Protein AF-A0A7S3HVY9-F1 (afdb_monomer_lite)

pLDDT: mean 89.36, std 12.21, range [40.44, 98.38]

Sequence (109 aa):
DTLQEDFDFSNLLWVFSGRRGIHAWVCDEDARAMNNDMRSAVVQYCNIGVGNENANRLVLDYPMHPRLRKCYEYLSVKFQEVIIRDHNLLSIETHREKMLNFFPRVQND

Radius of gyration: 18.08 Å; chains: 1; bounding box: 39×50×42 Å

InterPro domains:
  IPR002755 DNA primase, small subunit [PF01896] (3-103)

Foldseek 3Di:
DCCCPVVVQDDWDWDDPVPDDIDIDRDDPVVVVDDPVRVVVSVVVVDQQDDDPPGDQRDADPPGDPVVVVVCVVVVVVCCVVVCPVVVQVVDPVSVVVVVVNDDDPPDD

Secondary structure (DSSP, 8-state):
-HHHHTT----EEEEE-SSS-EEEEE--HHHHH--HHHHHHHHHHH--S--STTSPPPP--SSPPHHHHHHHHHHHHHIIIIIIIIS-GGGSHHHHHHHHTTSPP----

Structure (mmCIF, N/CA/C/O backbone):
data_AF-A0A7S3HVY9-F1
#
_entry.id   AF-A0A7S3HVY9-F1
#
loop_
_atom_site.group_PDB
_atom_site.id
_atom_site.type_symbol
_atom_site.label_atom_id
_atom_site.label_alt_id
_atom_site.label_comp_id
_atom_site.label_asym_id
_atom_site.label_entity_id
_atom_site.label_seq_id
_atom_site.pdbx_PDB_ins_code
_atom_site.Cartn_x
_atom_site.Cartn_y
_atom_site.Cartn_z
_atom_site.occupancy
_atom_site.B_iso_or_equiv
_atom_site.auth_seq_id
_atom_site.auth_comp_id
_atom_site.auth_asym_id
_atom_site.auth_atom_id
_atom_site.pdbx_PDB_model_num
ATOM 1 N N . ASP A 1 1 ? -3.390 -1.315 -8.691 1.00 78.44 1 ASP A N 1
ATOM 2 C CA . ASP A 1 1 ? -3.364 -0.065 -9.471 1.00 78.44 1 ASP A CA 1
ATOM 3 C C . ASP A 1 1 ? -1.957 0.500 -9.542 1.00 78.44 1 ASP A C 1
ATOM 5 O O . ASP A 1 1 ? -1.369 0.340 -10.591 1.00 78.44 1 ASP A O 1
ATOM 9 N N . THR A 1 2 ? -1.322 0.978 -8.463 1.00 92.75 2 THR A N 1
ATOM 10 C CA . THR A 1 2 ? 0.032 1.591 -8.540 1.00 92.75 2 THR A CA 1
ATOM 11 C C . THR A 1 2 ? 1.094 0.831 -9.347 1.00 92.75 2 THR A C 1
ATOM 13 O O . THR A 1 2 ? 1.743 1.437 -10.188 1.00 92.75 2 THR A O 1
ATOM 16 N N . LEU A 1 3 ? 1.280 -0.481 -9.150 1.00 94.88 3 LEU A N 1
ATOM 17 C CA . LEU A 1 3 ? 2.302 -1.219 -9.914 1.00 94.88 3 LEU A CA 1
ATOM 18 C C . LEU A 1 3 ? 2.019 -1.250 -11.427 1.00 94.88 3 LEU A C 1
ATOM 20 O O . LEU A 1 3 ? 2.960 -1.245 -12.206 1.00 94.88 3 LEU A O 1
ATOM 24 N N . GLN A 1 4 ? 0.747 -1.258 -11.828 1.00 93.94 4 GLN A N 1
ATOM 25 C CA . GLN A 1 4 ? 0.345 -1.274 -13.237 1.00 93.94 4 GLN A CA 1
ATOM 26 C C . GLN A 1 4 ? 0.231 0.147 -13.800 1.00 93.94 4 GLN A C 1
ATOM 28 O O . GLN A 1 4 ? 0.783 0.439 -14.843 1.00 93.94 4 GLN A O 1
ATOM 33 N N . GLU A 1 5 ? -0.462 1.053 -13.113 1.00 94.25 5 GLU A N 1
ATOM 34 C CA . GLU A 1 5 ? -0.764 2.391 -13.635 1.00 94.25 5 GLU A CA 1
ATOM 35 C C . GLU A 1 5 ? 0.400 3.375 -13.501 1.00 94.25 5 GLU A C 1
ATOM 37 O O . GLU A 1 5 ? 0.575 4.225 -14.370 1.00 94.25 5 GLU A O 1
ATOM 42 N N . ASP A 1 6 ? 1.173 3.289 -12.414 1.00 95.25 6 ASP A N 1
ATOM 43 C CA . ASP A 1 6 ? 2.240 4.256 -12.135 1.00 95.25 6 ASP A CA 1
ATOM 44 C C . ASP A 1 6 ? 3.612 3.750 -12.630 1.00 95.25 6 ASP A C 1
ATOM 46 O O . ASP A 1 6 ? 4.482 4.561 -12.945 1.00 95.25 6 ASP A O 1
ATOM 50 N N . PHE A 1 7 ? 3.811 2.426 -12.702 1.00 95.50 7 PHE A N 1
ATOM 51 C CA . PHE A 1 7 ? 5.084 1.795 -13.095 1.00 95.50 7 PHE A CA 1
ATOM 52 C C . PHE A 1 7 ? 5.009 0.908 -14.346 1.00 95.50 7 PHE A C 1
ATOM 54 O O . PHE A 1 7 ? 6.042 0.387 -14.757 1.00 95.50 7 PHE A O 1
ATOM 61 N N . ASP A 1 8 ? 3.824 0.729 -14.938 1.00 96.19 8 ASP A N 1
ATOM 62 C CA . ASP A 1 8 ? 3.605 -0.083 -16.148 1.00 96.19 8 ASP A CA 1
ATOM 63 C C . ASP A 1 8 ? 4.084 -1.544 -16.033 1.00 96.19 8 ASP A C 1
ATOM 65 O O . ASP A 1 8 ? 4.455 -2.194 -17.009 1.00 96.19 8 ASP A O 1
ATOM 69 N N . PHE A 1 9 ? 4.076 -2.100 -14.816 1.00 97.19 9 PHE A N 1
ATOM 70 C CA . PHE A 1 9 ? 4.393 -3.509 -14.613 1.00 97.19 9 PHE A CA 1
ATOM 71 C C . PHE A 1 9 ? 3.192 -4.387 -14.936 1.00 97.19 9 PHE A C 1
ATOM 73 O O . PHE A 1 9 ? 2.151 -4.314 -14.279 1.00 97.19 9 PHE A O 1
ATOM 80 N N . SER A 1 10 ? 3.360 -5.276 -15.908 1.00 96.75 10 SER A N 1
ATOM 81 C CA . SER A 1 10 ? 2.289 -6.122 -16.432 1.00 96.75 10 SER A CA 1
ATOM 82 C C . SER A 1 10 ? 2.315 -7.540 -15.854 1.00 96.75 10 SER A C 1
ATOM 84 O O . SER A 1 10 ? 1.266 -8.154 -15.643 1.00 96.75 10 SER A O 1
ATOM 86 N N . ASN A 1 11 ? 3.499 -8.061 -15.524 1.00 97.25 11 ASN A N 1
ATOM 87 C CA . ASN A 1 11 ? 3.691 -9.450 -15.121 1.00 97.25 11 ASN A CA 1
ATOM 88 C C . ASN A 1 11 ? 3.705 -9.582 -13.593 1.00 97.25 11 ASN A C 1
ATOM 90 O O . ASN A 1 11 ? 4.749 -9.798 -12.978 1.00 97.25 11 ASN A O 1
ATOM 94 N N . LEU A 1 12 ? 2.530 -9.459 -12.970 1.00 96.81 12 LEU A N 1
ATOM 95 C CA . LEU A 1 12 ? 2.369 -9.528 -11.514 1.00 96.81 12 LEU A CA 1
ATOM 96 C C . LEU A 1 12 ? 1.855 -10.898 -11.054 1.00 96.81 12 LEU A C 1
ATOM 98 O O . LEU A 1 12 ? 0.751 -11.307 -11.410 1.00 96.81 12 LEU A O 1
ATOM 102 N N . LEU A 1 13 ? 2.612 -11.572 -10.187 1.00 97.19 13 LEU A N 1
ATOM 103 C CA . LEU A 1 13 ? 2.187 -12.802 -9.515 1.00 97.19 13 LEU A CA 1
ATOM 104 C C . LEU A 1 13 ? 1.979 -12.550 -8.017 1.00 97.19 13 LEU A C 1
ATOM 106 O O . LEU A 1 13 ? 2.924 -12.261 -7.283 1.00 97.19 13 LEU A O 1
ATOM 110 N N . TRP A 1 14 ? 0.742 -12.719 -7.551 1.00 96.94 14 TRP A N 1
ATOM 111 C CA . TRP A 1 14 ? 0.395 -12.659 -6.132 1.00 96.94 14 TRP A CA 1
ATOM 112 C C . TRP A 1 14 ? 0.349 -14.064 -5.532 1.00 96.94 14 TRP A C 1
ATOM 114 O O . TRP A 1 14 ? -0.373 -14.930 -6.018 1.00 96.94 14 TRP A O 1
ATOM 124 N N . VAL A 1 15 ? 1.107 -14.289 -4.459 1.00 98.06 15 VAL A N 1
ATOM 125 C CA . VAL A 1 15 ? 1.231 -15.596 -3.799 1.00 98.06 15 VAL A CA 1
ATOM 126 C C . VAL A 1 15 ? 0.818 -15.474 -2.338 1.00 98.06 15 VAL A C 1
ATOM 128 O O . VAL A 1 15 ? 1.317 -14.611 -1.617 1.00 98.06 15 VAL A O 1
ATOM 131 N N . PHE A 1 16 ? -0.076 -16.348 -1.873 1.00 98.00 16 PHE A N 1
ATOM 132 C CA . PHE A 1 16 ? -0.395 -16.448 -0.449 1.00 98.00 16 PHE A CA 1
ATOM 133 C C . PHE A 1 16 ? 0.842 -16.892 0.341 1.00 98.00 16 PHE A C 1
ATOM 135 O O . PHE A 1 16 ? 1.482 -17.880 -0.009 1.00 98.00 16 PHE A O 1
ATOM 142 N N . SER A 1 17 ? 1.161 -16.204 1.439 1.00 97.31 17 SER A N 1
ATOM 143 C CA . SER A 1 17 ? 2.364 -16.495 2.234 1.00 97.31 17 SER A CA 1
ATOM 144 C C . SER A 1 17 ? 2.279 -17.784 3.062 1.00 97.31 17 SER A C 1
ATOM 146 O O . SER A 1 17 ? 3.221 -18.123 3.774 1.00 97.31 17 SER A O 1
ATOM 148 N N . GLY A 1 18 ? 1.143 -18.486 3.021 1.00 97.75 18 GLY A N 1
ATOM 149 C CA . GLY A 1 18 ? 0.884 -19.700 3.798 1.00 97.75 18 GLY A CA 1
ATOM 150 C C . GLY A 1 18 ? 0.214 -19.450 5.152 1.00 97.75 18 GLY A C 1
ATOM 151 O O . GLY A 1 18 ? -0.167 -20.409 5.820 1.00 97.75 18 GLY A O 1
ATOM 152 N N . ARG A 1 19 ? 0.035 -18.185 5.574 1.00 97.19 19 ARG A N 1
ATOM 153 C CA . ARG A 1 19 ? -0.672 -17.872 6.831 1.00 97.19 19 ARG A CA 1
ATOM 154 C C . ARG A 1 19 ? -1.430 -16.542 6.842 1.00 97.19 19 ARG A C 1
ATOM 156 O O . ARG A 1 19 ? -2.648 -16.541 6.956 1.00 97.19 19 ARG A O 1
ATOM 163 N N . ARG A 1 20 ? -0.722 -15.408 6.837 1.00 96.56 20 ARG A N 1
ATOM 164 C CA . ARG A 1 20 ? -1.275 -14.084 7.219 1.00 96.56 20 ARG A CA 1
ATOM 165 C C . ARG A 1 20 ? -0.904 -12.951 6.263 1.00 96.56 20 ARG A C 1
ATOM 167 O O . ARG A 1 20 ? -1.009 -11.787 6.625 1.00 96.56 20 ARG A O 1
ATOM 174 N N . GLY A 1 21 ? -0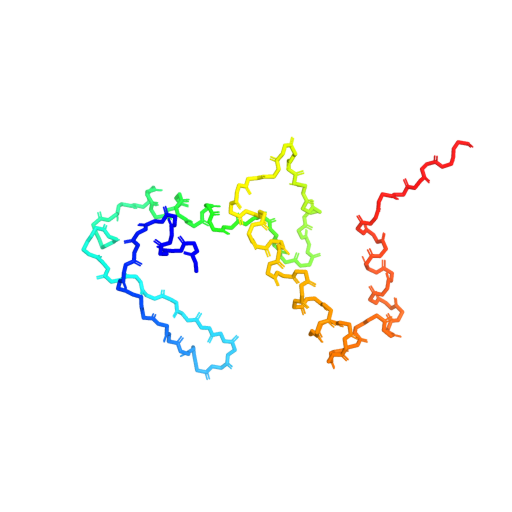.435 -13.275 5.066 1.00 95.50 21 GLY A N 1
ATOM 175 C CA . GLY A 1 21 ? -0.003 -12.260 4.120 1.00 95.50 21 GLY A CA 1
ATOM 176 C C . GLY A 1 21 ? -0.002 -12.749 2.686 1.00 95.50 21 GLY A C 1
ATOM 177 O O . GLY A 1 21 ? -0.306 -13.906 2.393 1.00 95.50 21 GLY A O 1
ATOM 178 N N . ILE A 1 22 ? 0.363 -11.829 1.809 1.00 97.50 22 ILE A N 1
ATOM 179 C CA . ILE A 1 22 ? 0.499 -12.033 0.374 1.00 97.50 22 ILE A CA 1
ATOM 180 C C . ILE A 1 22 ? 1.852 -11.472 -0.063 1.00 97.50 22 ILE A C 1
ATOM 182 O O . ILE A 1 22 ? 2.305 -10.458 0.468 1.00 97.50 22 ILE A O 1
ATOM 186 N N . HIS A 1 23 ? 2.502 -12.138 -1.009 1.00 96.75 23 HIS A N 1
ATOM 187 C CA . HIS A 1 23 ? 3.712 -11.661 -1.673 1.00 96.75 23 HIS A CA 1
ATOM 188 C C . HIS A 1 23 ? 3.360 -11.258 -3.101 1.00 96.75 23 HIS A C 1
ATOM 190 O O . HIS A 1 23 ? 2.666 -12.007 -3.786 1.00 96.75 23 HIS A O 1
ATOM 196 N N . ALA A 1 24 ? 3.859 -10.110 -3.547 1.00 96.00 24 ALA A N 1
ATOM 197 C CA . ALA A 1 24 ? 3.803 -9.701 -4.944 1.00 96.00 24 ALA A CA 1
ATOM 198 C C . ALA A 1 24 ? 5.163 -9.948 -5.598 1.00 96.00 24 ALA A C 1
ATOM 200 O O . ALA A 1 24 ? 6.181 -9.461 -5.106 1.00 96.00 24 ALA A O 1
ATOM 201 N N . TRP A 1 25 ? 5.171 -10.670 -6.713 1.00 9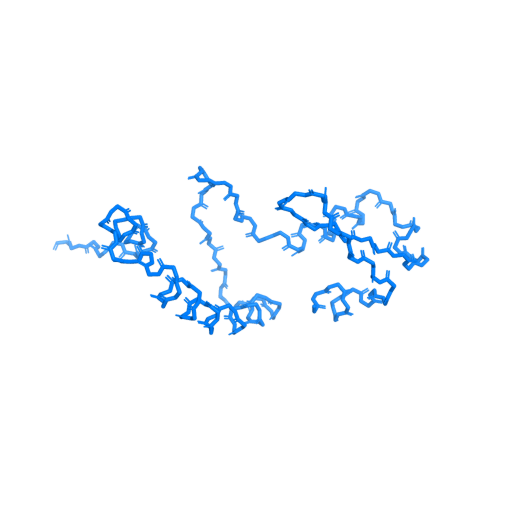7.19 25 TRP A N 1
ATOM 202 C CA . TRP A 1 25 ? 6.333 -10.848 -7.574 1.00 97.19 25 TRP A CA 1
ATOM 203 C C . TRP A 1 25 ? 6.106 -10.064 -8.861 1.00 97.19 25 TRP A C 1
ATOM 205 O O . TRP A 1 25 ? 5.119 -10.298 -9.556 1.00 97.19 25 TRP A O 1
ATOM 215 N N . VAL A 1 26 ? 7.013 -9.136 -9.158 1.00 97.69 26 VAL A N 1
ATOM 216 C CA . VAL A 1 26 ? 7.026 -8.386 -10.417 1.00 97.69 26 VAL A CA 1
ATOM 217 C C . VAL A 1 26 ? 8.015 -9.065 -11.358 1.00 97.69 26 VAL A C 1
ATOM 219 O O . VAL A 1 26 ? 9.211 -9.123 -11.068 1.00 97.69 26 VAL A O 1
ATOM 222 N N . CYS A 1 27 ? 7.506 -9.619 -12.453 1.00 97.50 27 CYS A N 1
ATOM 223 C CA . CYS A 1 27 ? 8.235 -10.498 -13.362 1.00 97.50 27 CYS A CA 1
ATOM 224 C C . CYS A 1 27 ? 8.502 -9.852 -14.729 1.00 97.50 27 CYS A C 1
ATOM 226 O O . CYS A 1 27 ? 8.872 -10.558 -15.663 1.00 97.50 27 CYS A O 1
ATOM 228 N N . ASP A 1 28 ? 8.324 -8.542 -14.873 1.00 98.25 28 ASP A N 1
ATOM 229 C CA . ASP A 1 28 ? 8.701 -7.804 -16.079 1.00 98.25 28 ASP A CA 1
ATOM 230 C C . ASP A 1 28 ? 10.233 -7.794 -16.247 1.00 98.25 28 ASP A C 1
ATOM 232 O O . ASP A 1 28 ? 10.982 -7.837 -15.267 1.00 98.25 28 ASP A O 1
ATOM 236 N N . GLU A 1 29 ? 10.723 -7.786 -17.490 1.00 98.00 29 GLU A N 1
ATOM 237 C CA . GLU A 1 29 ? 12.167 -7.815 -17.770 1.00 98.00 29 GLU A CA 1
ATOM 238 C C . GLU A 1 29 ? 12.886 -6.602 -17.177 1.00 98.00 29 GLU A C 1
ATOM 240 O O . GLU A 1 29 ? 13.874 -6.765 -16.455 1.00 98.00 29 GLU A O 1
ATOM 245 N N . ASP A 1 30 ? 12.312 -5.415 -17.360 1.00 96.69 30 ASP A N 1
ATOM 246 C CA . ASP A 1 30 ? 12.848 -4.170 -16.815 1.00 96.69 30 ASP A CA 1
ATOM 247 C C . ASP A 1 30 ? 12.863 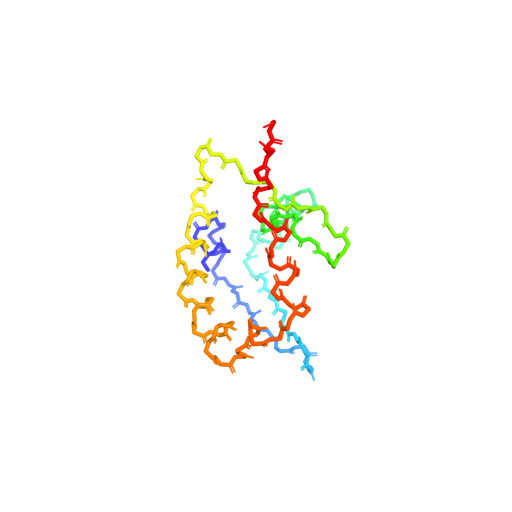-4.180 -15.282 1.00 96.69 30 ASP A C 1
ATOM 249 O O . ASP A 1 30 ? 13.853 -3.786 -14.663 1.00 96.69 30 ASP A O 1
ATOM 253 N N . ALA A 1 31 ? 11.824 -4.736 -14.647 1.00 96.94 31 ALA A N 1
ATOM 254 C CA . ALA A 1 31 ? 11.767 -4.894 -13.192 1.00 96.94 31 ALA A CA 1
ATOM 255 C C . ALA A 1 31 ? 12.874 -5.825 -12.660 1.00 96.94 31 ALA A C 1
ATOM 257 O O . ALA A 1 31 ? 13.419 -5.618 -11.566 1.00 96.94 31 ALA A O 1
ATOM 258 N N . ARG A 1 32 ? 13.253 -6.859 -13.425 1.00 97.00 32 ARG A N 1
ATOM 259 C CA . ARG A 1 32 ? 14.391 -7.729 -13.086 1.00 97.00 32 ARG A CA 1
ATOM 260 C C . ARG A 1 32 ? 15.734 -7.027 -13.289 1.00 97.00 32 ARG A C 1
ATOM 262 O O . ARG A 1 32 ? 16.643 -7.281 -12.504 1.00 97.00 32 ARG A O 1
ATOM 269 N N . ALA A 1 33 ? 15.840 -6.123 -14.261 1.00 97.94 33 ALA A N 1
ATOM 270 C CA . ALA A 1 33 ? 17.053 -5.354 -14.537 1.00 97.94 33 ALA A CA 1
ATOM 271 C C . ALA A 1 33 ? 17.300 -4.183 -13.560 1.00 97.94 33 ALA A C 1
ATOM 273 O O . ALA A 1 33 ? 18.412 -3.659 -13.508 1.00 97.94 33 ALA A O 1
ATOM 274 N N . MET A 1 34 ? 16.305 -3.783 -12.754 1.00 98.12 34 MET A N 1
ATOM 275 C CA . MET A 1 34 ? 16.451 -2.687 -11.784 1.00 98.12 34 MET A CA 1
ATOM 276 C C . MET A 1 34 ? 17.596 -2.919 -10.788 1.00 98.12 34 MET A C 1
ATOM 278 O O . MET A 1 34 ? 17.697 -3.978 -10.153 1.00 98.12 34 MET A O 1
ATOM 282 N N . ASN A 1 35 ? 18.393 -1.871 -10.574 1.00 98.38 35 ASN A N 1
ATOM 283 C CA . ASN A 1 35 ? 19.375 -1.810 -9.493 1.00 98.38 35 ASN A CA 1
ATOM 284 C C . ASN A 1 35 ? 18.703 -1.514 -8.132 1.00 98.38 35 ASN A C 1
ATOM 286 O O . ASN A 1 35 ? 17.491 -1.296 -8.042 1.00 98.38 35 ASN A O 1
ATOM 290 N N . ASN A 1 36 ? 19.487 -1.513 -7.053 1.00 97.94 36 ASN A N 1
ATOM 291 C CA . ASN A 1 36 ? 18.957 -1.326 -5.698 1.00 97.94 36 ASN A CA 1
ATOM 292 C C . ASN A 1 36 ? 18.332 0.055 -5.470 1.00 97.94 36 ASN A C 1
ATOM 294 O O . ASN A 1 36 ? 17.326 0.142 -4.765 1.00 97.94 36 ASN A O 1
ATOM 298 N N . ASP A 1 37 ? 18.877 1.111 -6.073 1.00 98.31 37 ASP A N 1
ATOM 299 C CA . ASP A 1 37 ? 18.357 2.473 -5.916 1.00 98.31 37 ASP A CA 1
ATOM 300 C C . ASP A 1 37 ? 16.988 2.607 -6.584 1.00 98.31 37 ASP A C 1
ATOM 302 O O . ASP A 1 37 ? 16.038 3.100 -5.979 1.00 98.31 37 ASP A O 1
ATOM 306 N N . MET A 1 38 ? 16.852 2.062 -7.795 1.00 97.88 38 MET A N 1
ATOM 307 C CA . MET A 1 38 ? 15.584 1.986 -8.516 1.00 97.88 38 MET A CA 1
ATOM 308 C C . MET A 1 38 ? 14.535 1.201 -7.719 1.00 97.88 38 MET A C 1
ATOM 310 O O . MET A 1 38 ? 13.417 1.676 -7.529 1.00 97.88 38 MET A O 1
ATOM 314 N N . ARG A 1 39 ? 14.894 0.022 -7.189 1.00 97.50 39 ARG A N 1
ATOM 315 C CA . ARG A 1 39 ? 13.987 -0.780 -6.345 1.00 97.50 39 ARG A CA 1
ATOM 316 C C . ARG A 1 39 ? 13.580 -0.026 -5.081 1.00 97.50 39 ARG A C 1
ATOM 318 O O . ARG A 1 39 ? 12.410 -0.041 -4.705 1.00 97.50 39 ARG A O 1
ATOM 325 N N . SER A 1 40 ? 14.529 0.657 -4.446 1.00 96.88 40 SER A N 1
ATOM 326 C CA . SER A 1 40 ? 14.277 1.453 -3.243 1.00 96.88 40 SER A CA 1
ATOM 327 C C . SER A 1 40 ? 13.323 2.610 -3.528 1.00 96.88 40 SER A C 1
ATOM 329 O O . SER A 1 40 ? 12.409 2.840 -2.740 1.00 96.88 40 SER A O 1
ATOM 331 N N . ALA A 1 41 ? 13.467 3.279 -4.674 1.00 96.31 41 ALA A N 1
ATOM 332 C CA . ALA A 1 41 ? 12.569 4.347 -5.097 1.00 96.31 41 ALA A CA 1
ATOM 333 C C . ALA A 1 41 ? 11.126 3.848 -5.298 1.00 96.31 41 ALA A C 1
ATOM 335 O O . ALA A 1 41 ? 10.192 4.492 -4.825 1.00 96.31 41 ALA A O 1
ATOM 336 N N . VAL A 1 42 ? 10.927 2.671 -5.910 1.00 95.56 42 VAL A N 1
ATOM 337 C CA . VAL A 1 42 ? 9.590 2.053 -6.042 1.00 95.56 42 VAL A CA 1
ATOM 338 C C . VAL A 1 42 ? 8.983 1.761 -4.669 1.00 95.56 42 VAL A C 1
ATOM 340 O O . VAL A 1 42 ? 7.820 2.076 -4.414 1.00 95.56 42 VAL A O 1
ATOM 343 N N . VAL A 1 43 ? 9.766 1.181 -3.754 1.00 93.38 43 VAL A N 1
ATOM 344 C CA . VAL A 1 43 ? 9.303 0.874 -2.391 1.00 93.38 43 VAL A CA 1
ATOM 345 C C . VAL A 1 43 ? 8.930 2.149 -1.637 1.00 93.38 43 VAL A C 1
ATOM 347 O O . VAL A 1 43 ? 7.876 2.192 -1.003 1.00 93.38 43 VAL A O 1
ATOM 350 N N . GLN A 1 44 ? 9.756 3.193 -1.722 1.00 92.06 44 GLN A N 1
ATOM 351 C CA . GLN A 1 44 ? 9.489 4.491 -1.100 1.00 92.06 44 GLN A CA 1
ATOM 352 C C . GLN A 1 44 ? 8.254 5.160 -1.696 1.00 92.06 44 GLN A C 1
ATOM 354 O O . GLN A 1 44 ? 7.438 5.688 -0.951 1.00 92.06 44 GLN A O 1
ATOM 359 N N . TYR A 1 45 ? 8.067 5.081 -3.013 1.00 93.44 45 TYR A N 1
ATOM 360 C CA . TYR A 1 45 ? 6.864 5.586 -3.660 1.00 93.44 45 TYR A CA 1
ATOM 361 C C . TYR A 1 45 ? 5.614 4.865 -3.149 1.00 93.44 45 TYR A C 1
ATOM 363 O O . TYR A 1 45 ? 4.623 5.510 -2.822 1.00 93.44 45 TYR A O 1
ATOM 371 N N . CYS A 1 46 ? 5.658 3.535 -3.015 1.00 91.00 46 CYS A N 1
ATOM 372 C CA . CYS A 1 46 ? 4.550 2.745 -2.478 1.00 91.00 46 CYS A CA 1
ATOM 373 C C . CYS A 1 46 ? 4.278 3.039 -0.992 1.00 91.00 46 CYS A C 1
ATOM 375 O O . CYS A 1 46 ? 3.116 3.121 -0.585 1.00 91.00 46 CYS A O 1
ATOM 377 N N . ASN A 1 47 ? 5.322 3.236 -0.191 1.00 88.38 47 ASN A N 1
ATOM 378 C CA . ASN A 1 47 ? 5.222 3.442 1.247 1.00 88.38 47 ASN A CA 1
ATOM 379 C C . ASN A 1 47 ? 4.839 4.891 1.600 1.00 88.38 47 ASN A C 1
ATOM 381 O O . ASN A 1 47 ? 5.584 5.828 1.348 1.00 88.38 47 ASN A O 1
ATOM 385 N N . ILE A 1 48 ? 3.691 5.081 2.251 1.00 85.88 48 ILE A N 1
ATOM 386 C CA . ILE A 1 48 ? 3.214 6.406 2.682 1.00 85.88 48 ILE A CA 1
ATOM 387 C C . ILE A 1 48 ? 3.770 6.863 4.035 1.00 85.88 48 ILE A C 1
ATOM 389 O O . ILE A 1 48 ? 3.324 7.871 4.564 1.00 85.88 48 ILE A O 1
ATOM 393 N N . GLY A 1 49 ? 4.717 6.131 4.624 1.00 72.94 49 GLY A N 1
ATOM 394 C CA . GLY A 1 49 ? 5.315 6.496 5.911 1.00 72.94 49 GLY A CA 1
ATOM 395 C C . GLY A 1 49 ? 4.450 6.148 7.125 1.00 72.94 49 GLY A C 1
ATOM 396 O O . GLY A 1 49 ? 4.759 6.568 8.237 1.00 72.94 49 GLY A O 1
ATOM 397 N N . VAL A 1 50 ? 3.391 5.353 6.941 1.00 66.75 50 VAL A N 1
ATOM 398 C CA . VAL A 1 50 ? 2.589 4.821 8.050 1.00 66.75 50 VAL A CA 1
ATOM 399 C C . VAL A 1 50 ? 3.228 3.516 8.516 1.00 66.75 50 VAL A C 1
ATOM 401 O O . VAL A 1 50 ? 3.063 2.467 7.895 1.00 66.75 50 VAL A O 1
ATOM 404 N N . GLY A 1 51 ? 4.031 3.608 9.575 1.00 63.56 51 GLY A N 1
ATOM 405 C CA . GLY A 1 51 ? 4.608 2.460 10.272 1.00 63.56 51 GLY A CA 1
ATOM 406 C C . GLY A 1 51 ? 3.709 1.942 11.397 1.00 63.56 51 GLY A C 1
ATOM 407 O O . GLY A 1 51 ? 2.565 2.361 11.531 1.00 63.56 51 GLY A O 1
ATOM 408 N N . ASN A 1 52 ? 4.260 1.011 12.181 1.00 60.28 52 ASN A N 1
ATOM 409 C CA . ASN A 1 52 ? 3.650 0.340 13.338 1.00 60.28 52 ASN A CA 1
ATOM 410 C C . ASN A 1 52 ? 3.003 1.298 14.367 1.00 60.28 52 ASN A C 1
ATOM 412 O O . ASN A 1 52 ? 3.041 2.511 14.228 1.00 60.28 52 ASN A O 1
ATOM 416 N N . GLU A 1 53 ? 2.438 0.755 15.447 1.00 59.34 53 GLU A N 1
ATOM 417 C CA . GLU A 1 53 ? 1.734 1.516 16.500 1.00 59.34 53 GLU A CA 1
ATOM 418 C C . GLU A 1 53 ? 2.544 2.677 17.126 1.00 59.34 53 GLU A C 1
ATOM 420 O O . GLU A 1 53 ? 1.961 3.537 17.779 1.00 59.34 53 GLU A O 1
ATOM 425 N N . ASN A 1 54 ? 3.863 2.728 16.892 1.00 57.31 54 ASN A N 1
ATOM 426 C CA . ASN A 1 54 ? 4.773 3.776 17.357 1.00 57.31 54 ASN A CA 1
ATOM 427 C C . ASN A 1 54 ? 5.149 4.804 16.272 1.00 57.31 54 ASN A C 1
ATOM 429 O O . ASN A 1 54 ? 5.987 5.670 16.520 1.00 57.31 54 ASN A O 1
ATOM 433 N N . ALA A 1 55 ? 4.609 4.699 15.057 1.00 62.41 55 ALA A N 1
ATOM 434 C CA . ALA A 1 55 ? 4.916 5.635 13.987 1.00 62.41 55 ALA A CA 1
ATOM 435 C C . ALA A 1 55 ? 4.282 7.006 14.248 1.00 62.41 55 ALA A C 1
ATOM 437 O O . ALA A 1 55 ? 3.148 7.117 14.718 1.00 62.41 55 ALA A O 1
ATOM 438 N N . ASN A 1 56 ? 5.025 8.060 13.905 1.00 61.69 56 ASN A N 1
ATOM 439 C CA . ASN A 1 56 ? 4.519 9.426 13.960 1.00 61.69 56 ASN A CA 1
ATOM 440 C C . ASN A 1 56 ? 3.257 9.568 13.101 1.00 61.69 56 ASN A C 1
ATOM 442 O O . ASN A 1 56 ? 3.105 8.905 12.073 1.00 61.69 56 ASN A O 1
ATOM 446 N N . ARG A 1 57 ? 2.359 10.467 13.522 1.00 71.50 57 ARG A N 1
ATOM 447 C CA . ARG A 1 57 ? 1.128 10.776 12.789 1.00 71.50 57 ARG A CA 1
ATOM 448 C C . ARG A 1 57 ? 1.462 11.092 11.332 1.00 71.50 57 ARG A C 1
ATOM 450 O O . ARG A 1 57 ? 2.288 11.964 11.071 1.00 71.50 57 ARG A O 1
ATOM 457 N N . LEU A 1 58 ? 0.782 10.416 10.408 1.00 79.44 58 LEU A N 1
ATOM 458 C CA . LEU A 1 58 ? 0.890 10.698 8.982 1.00 79.44 58 LEU A CA 1
ATOM 459 C C . LEU A 1 58 ? 0.527 12.161 8.720 1.00 79.44 58 LEU A C 1
ATOM 461 O O . LEU A 1 58 ? -0.592 12.588 9.011 1.00 79.44 58 LEU A O 1
ATOM 465 N N . VAL A 1 59 ? 1.471 12.914 8.165 1.00 78.81 59 VAL A N 1
ATOM 466 C CA . VAL A 1 59 ? 1.233 14.262 7.652 1.00 78.81 59 VAL A CA 1
ATOM 467 C C . VAL A 1 59 ? 1.181 14.154 6.137 1.00 78.81 59 VAL A C 1
ATOM 469 O O . VAL A 1 59 ? 2.120 13.659 5.520 1.00 78.81 59 VAL A O 1
ATOM 472 N N . LEU A 1 60 ? 0.054 14.558 5.556 1.00 84.25 60 LEU A N 1
ATOM 473 C CA . LEU A 1 60 ? -0.143 14.584 4.113 1.00 84.25 60 LEU A CA 1
ATOM 474 C C . LEU A 1 60 ? -0.114 16.028 3.628 1.00 84.25 60 LEU A C 1
ATOM 476 O O . LEU A 1 60 ? -0.803 16.880 4.189 1.00 84.25 60 LEU A O 1
ATOM 480 N N . ASP A 1 61 ? 0.640 16.269 2.563 1.00 86.19 61 ASP A N 1
ATOM 481 C CA . ASP A 1 61 ? 0.679 17.570 1.907 1.00 86.19 61 ASP A CA 1
ATOM 482 C C . ASP A 1 61 ? -0.595 17.833 1.094 1.00 86.19 61 ASP A C 1
ATOM 484 O O . ASP A 1 61 ? -1.245 16.913 0.580 1.00 86.19 61 ASP A O 1
ATOM 488 N N . TYR A 1 62 ? -0.933 19.119 0.951 1.00 87.00 62 TYR A N 1
ATOM 489 C CA . TYR A 1 62 ? -2.019 19.591 0.098 1.00 87.00 62 TYR A CA 1
ATOM 490 C C . TYR A 1 62 ? -1.483 20.543 -0.991 1.00 87.00 62 TYR A C 1
ATOM 492 O O . TYR A 1 62 ? -0.776 21.493 -0.657 1.00 87.00 62 TYR A O 1
ATOM 500 N N . PRO A 1 63 ? -1.837 20.347 -2.278 1.00 91.31 63 PRO A N 1
ATOM 501 C CA . PRO A 1 63 ? -2.747 19.323 -2.787 1.00 91.31 63 PRO A CA 1
ATOM 502 C C . PRO A 1 63 ? -2.141 17.914 -2.729 1.00 91.31 63 PRO A C 1
ATOM 504 O O . PRO A 1 63 ? -0.965 17.705 -3.006 1.00 91.31 63 PRO A O 1
ATOM 507 N N . MET A 1 64 ? -2.981 16.934 -2.397 1.00 91.94 64 MET A N 1
ATOM 508 C CA . MET A 1 64 ? -2.569 15.536 -2.267 1.00 91.94 64 MET A CA 1
ATOM 509 C C . MET A 1 64 ? -2.061 14.968 -3.605 1.00 91.94 64 MET A C 1
ATOM 511 O O . MET A 1 64 ? -2.702 15.171 -4.642 1.00 91.94 64 MET A O 1
ATOM 515 N N . HIS A 1 65 ? -0.956 14.210 -3.571 1.00 92.38 65 HIS A N 1
ATOM 516 C CA . HIS A 1 65 ? -0.407 13.514 -4.742 1.00 92.38 65 HIS A CA 1
ATOM 517 C C . HIS A 1 65 ? -1.482 12.634 -5.425 1.00 92.38 65 HIS A C 1
ATOM 519 O O . HIS A 1 65 ? -2.214 11.939 -4.713 1.00 92.38 65 HIS A O 1
ATOM 525 N N . PRO A 1 66 ? -1.573 12.582 -6.773 1.00 93.31 66 PRO A N 1
ATOM 526 C CA . PRO A 1 66 ? -2.635 11.859 -7.488 1.00 93.31 66 PRO A CA 1
ATOM 527 C C . PRO A 1 66 ? -2.863 10.416 -7.018 1.00 93.31 66 PRO A C 1
ATOM 529 O O . PRO A 1 66 ? -3.995 10.032 -6.735 1.00 93.31 66 PRO A O 1
ATOM 532 N N . ARG A 1 67 ? -1.785 9.642 -6.833 1.00 91.94 67 ARG A N 1
ATOM 533 C CA . ARG A 1 67 ? -1.841 8.288 -6.255 1.00 91.94 67 ARG A CA 1
ATOM 534 C C . ARG A 1 67 ? -2.552 8.242 -4.898 1.00 91.94 67 ARG A C 1
ATOM 536 O O . ARG A 1 67 ? -3.399 7.388 -4.672 1.00 91.94 67 ARG A O 1
ATOM 543 N N . LEU A 1 68 ? -2.209 9.154 -3.988 1.00 92.19 68 LEU A N 1
ATOM 544 C CA . LEU A 1 68 ? -2.789 9.186 -2.644 1.00 92.19 68 LEU A CA 1
ATOM 545 C C . LEU A 1 68 ? -4.278 9.529 -2.688 1.00 92.19 68 LEU A C 1
ATOM 547 O O . LEU A 1 68 ? -5.046 8.961 -1.918 1.00 92.19 68 LEU A O 1
ATOM 551 N N . ARG A 1 69 ? -4.689 10.398 -3.619 1.00 93.00 69 ARG A N 1
ATOM 552 C CA . ARG A 1 69 ? -6.102 10.720 -3.840 1.00 93.00 69 ARG A CA 1
ATOM 553 C C . ARG A 1 69 ? -6.889 9.485 -4.283 1.00 93.00 69 ARG A C 1
ATOM 555 O O . ARG A 1 69 ? -7.897 9.177 -3.656 1.00 93.00 69 ARG A O 1
ATOM 562 N N . LYS A 1 70 ? -6.382 8.734 -5.270 1.00 92.06 70 LYS A N 1
ATOM 563 C CA . LYS A 1 70 ? -6.986 7.460 -5.710 1.00 92.06 70 LYS A CA 1
ATOM 564 C C . LYS A 1 70 ? -7.102 6.462 -4.550 1.00 92.06 70 LYS A C 1
ATOM 566 O O . LYS A 1 70 ? -8.158 5.874 -4.328 1.00 92.06 70 LYS A O 1
ATOM 571 N N . CYS A 1 71 ? -6.034 6.313 -3.759 1.00 92.00 71 CYS A N 1
ATOM 572 C CA . CYS A 1 71 ? -6.053 5.465 -2.566 1.00 92.00 71 CYS A CA 1
ATOM 573 C C . CYS A 1 71 ? -7.109 5.923 -1.552 1.00 92.00 71 CYS A C 1
ATOM 575 O O . CYS A 1 71 ? -7.827 5.088 -1.010 1.00 92.00 71 CYS A O 1
ATOM 577 N N . TYR A 1 72 ? -7.217 7.229 -1.290 1.00 92.62 72 TYR A N 1
ATOM 578 C CA . TYR A 1 72 ? -8.209 7.784 -0.370 1.00 92.62 72 TYR A CA 1
ATOM 579 C C . TYR A 1 72 ? -9.638 7.498 -0.836 1.00 92.62 72 TYR A C 1
ATOM 581 O O . TYR A 1 72 ? -10.455 7.041 -0.040 1.00 92.62 72 TYR A O 1
ATOM 589 N N . GLU A 1 73 ? -9.930 7.703 -2.121 1.00 94.06 73 GLU A N 1
ATOM 590 C CA . GLU A 1 73 ? -11.245 7.429 -2.706 1.00 94.06 73 GLU A CA 1
ATOM 591 C C . GLU A 1 73 ? -11.637 5.958 -2.503 1.00 94.06 73 GLU A C 1
ATOM 593 O O . GLU A 1 73 ? -12.701 5.682 -1.945 1.00 94.06 73 GLU A O 1
ATOM 598 N N . TYR A 1 74 ? -10.741 5.018 -2.823 1.00 93.50 74 TYR A N 1
ATOM 599 C CA . TYR A 1 74 ? -10.970 3.586 -2.605 1.00 93.50 74 TYR A CA 1
ATOM 600 C C . TYR A 1 74 ? -11.129 3.224 -1.116 1.00 93.50 74 TYR A C 1
ATOM 602 O O . TYR A 1 74 ? -12.064 2.518 -0.723 1.00 93.50 74 TYR A O 1
ATOM 610 N N . LEU A 1 75 ? -10.225 3.715 -0.262 1.00 93.88 75 LEU A N 1
ATOM 611 C CA . LEU A 1 75 ? -10.207 3.392 1.165 1.00 93.88 75 LEU A CA 1
ATOM 612 C C . LEU A 1 75 ? -11.377 4.017 1.927 1.00 93.88 75 LEU A C 1
ATOM 614 O O . LEU A 1 75 ? -11.811 3.436 2.915 1.00 93.88 75 LEU A O 1
ATOM 618 N N . SER A 1 76 ? -11.913 5.157 1.484 1.00 95.06 76 SER A N 1
ATOM 619 C CA . SER A 1 76 ? -13.041 5.828 2.144 1.00 95.06 76 SER A CA 1
ATOM 620 C C . SER A 1 76 ? -14.291 4.943 2.194 1.00 95.06 76 SER A C 1
ATOM 622 O O . SER A 1 76 ? -14.938 4.831 3.238 1.00 95.06 76 SER A O 1
ATOM 624 N N . VAL A 1 77 ? -14.573 4.236 1.097 1.00 95.88 77 VAL A N 1
ATOM 625 C CA . VAL A 1 77 ? -15.681 3.280 0.995 1.00 95.88 77 VAL A CA 1
ATOM 626 C C . VAL A 1 77 ? -15.394 2.055 1.862 1.00 95.88 77 VAL A C 1
ATOM 628 O O . VAL A 1 77 ? -16.218 1.663 2.690 1.00 95.88 77 VAL A O 1
ATOM 631 N N . LYS A 1 78 ? -14.182 1.492 1.752 1.00 96.50 78 LYS A N 1
ATOM 632 C CA . LYS A 1 78 ? -13.780 0.307 2.526 1.00 96.50 78 LYS A CA 1
ATOM 633 C C . LYS A 1 78 ? -13.706 0.554 4.025 1.00 96.50 78 LYS A C 1
ATOM 635 O O . LYS A 1 78 ? -13.963 -0.362 4.799 1.00 96.50 78 LYS A O 1
ATOM 640 N N . PHE A 1 79 ? -13.411 1.776 4.449 1.00 94.94 79 PHE A N 1
ATOM 641 C CA . PHE A 1 79 ? -13.440 2.154 5.853 1.00 94.94 79 PHE A CA 1
ATOM 642 C C . PHE A 1 79 ? -14.855 2.014 6.428 1.00 94.94 79 PHE A C 1
ATOM 644 O O . PHE A 1 79 ? -15.035 1.418 7.487 1.00 94.94 79 PHE A O 1
ATOM 651 N N . GLN A 1 80 ? -15.878 2.492 5.717 1.00 95.25 80 GLN A N 1
ATOM 652 C CA . GLN A 1 80 ? -17.261 2.362 6.182 1.00 95.25 80 GLN A CA 1
ATOM 653 C C . GLN A 1 80 ? -17.728 0.902 6.216 1.00 95.25 80 GLN A C 1
ATOM 655 O O . GLN A 1 80 ? -18.370 0.492 7.180 1.00 95.25 80 GLN A O 1
ATOM 660 N N . GLU A 1 81 ? -17.399 0.121 5.187 1.00 96.75 81 GLU A N 1
ATOM 661 C CA . GLU A 1 81 ? -17.761 -1.299 5.107 1.00 96.75 81 GLU A CA 1
ATOM 662 C C . GLU A 1 81 ? -17.045 -2.116 6.191 1.00 96.75 81 GLU A C 1
ATOM 664 O O . GLU A 1 81 ? -17.679 -2.678 7.079 1.00 96.75 81 GLU A O 1
ATOM 669 N N . VAL A 1 82 ? -15.714 -2.112 6.181 1.00 96.62 82 VAL A N 1
ATOM 670 C CA . VAL A 1 82 ? -14.917 -3.044 6.984 1.00 96.62 82 VAL A CA 1
ATOM 671 C C . VAL A 1 82 ? -14.718 -2.539 8.411 1.00 96.62 82 VAL A C 1
ATOM 673 O O . VAL A 1 82 ? -14.872 -3.293 9.367 1.00 96.62 82 VAL A O 1
ATOM 676 N N . ILE A 1 83 ? -14.365 -1.262 8.588 1.00 94.25 83 ILE A N 1
ATOM 677 C CA . ILE A 1 83 ? -13.974 -0.738 9.907 1.00 94.25 83 ILE A CA 1
ATOM 678 C C . ILE A 1 83 ? -15.195 -0.396 10.761 1.00 94.25 83 ILE A C 1
ATOM 680 O O . ILE A 1 83 ? -15.220 -0.716 11.954 1.00 94.25 83 ILE A O 1
ATOM 684 N N . ILE A 1 84 ? -16.199 0.251 10.164 1.00 94.62 84 ILE A N 1
ATOM 685 C CA . ILE A 1 84 ? -17.378 0.736 10.894 1.00 94.62 84 ILE A CA 1
ATOM 686 C C . ILE A 1 84 ? -18.467 -0.329 11.008 1.00 94.62 84 ILE A C 1
ATOM 688 O O . ILE A 1 84 ? -19.048 -0.456 12.081 1.00 94.62 84 ILE A O 1
ATOM 692 N N . ARG A 1 85 ? -18.762 -1.086 9.944 1.00 95.31 85 ARG A N 1
ATOM 693 C CA . ARG A 1 85 ? -19.858 -2.069 9.966 1.00 95.31 85 ARG A CA 1
ATOM 694 C C . ARG A 1 85 ? -19.375 -3.456 10.371 1.00 95.31 85 ARG A C 1
ATOM 696 O O . ARG A 1 85 ? -19.804 -3.942 11.412 1.00 95.31 85 ARG A O 1
ATOM 703 N N . ASP A 1 86 ? -18.470 -4.057 9.601 1.00 96.94 86 ASP A N 1
ATOM 704 C CA . ASP A 1 86 ? -18.104 -5.468 9.789 1.00 96.94 86 ASP A CA 1
ATOM 705 C C . ASP A 1 86 ? -17.337 -5.696 11.096 1.00 96.94 86 ASP A C 1
ATOM 707 O O . ASP A 1 86 ? -17.693 -6.555 11.901 1.00 96.94 86 ASP A O 1
ATOM 711 N N . HIS A 1 87 ? -16.287 -4.906 11.334 1.00 95.81 87 HIS A N 1
ATOM 712 C CA . HIS A 1 87 ? -15.498 -5.002 12.562 1.00 95.81 87 HIS A CA 1
ATOM 713 C C . HIS A 1 87 ? -16.079 -4.179 13.719 1.00 95.81 87 HIS A C 1
ATOM 715 O O . HIS A 1 87 ? -15.722 -4.428 14.870 1.00 95.81 87 HIS A O 1
ATOM 721 N N . ASN A 1 88 ? -16.928 -3.184 13.428 1.00 95.56 88 ASN A N 1
ATOM 722 C CA . ASN A 1 88 ? -17.528 -2.273 14.408 1.00 95.56 88 ASN A CA 1
ATOM 723 C C . ASN A 1 88 ? -16.514 -1.722 15.432 1.00 95.56 88 ASN A C 1
ATOM 725 O O . ASN A 1 88 ? -16.765 -1.692 16.643 1.00 95.56 88 ASN A O 1
ATOM 729 N N . LEU A 1 89 ? -15.334 -1.299 14.956 1.00 93.56 89 LEU A N 1
ATOM 730 C CA . LEU A 1 89 ? -14.207 -0.977 15.841 1.00 93.56 89 LEU A CA 1
ATOM 731 C C . LEU A 1 89 ? -14.499 0.204 16.769 1.00 93.56 89 LEU A C 1
ATOM 733 O O . LEU A 1 89 ? -13.962 0.240 17.874 1.00 93.56 89 LEU A O 1
ATOM 737 N N . LEU A 1 90 ? -15.360 1.137 16.352 1.00 92.94 90 LEU A N 1
ATOM 738 C CA . LEU A 1 90 ? -15.726 2.316 17.141 1.00 92.94 90 LEU A CA 1
ATOM 739 C C . LEU A 1 90 ? -16.741 2.028 18.250 1.00 92.94 90 LEU A C 1
ATOM 741 O O . LEU A 1 90 ? -17.050 2.938 19.013 1.00 92.94 90 LEU A O 1
ATOM 745 N N . SER A 1 91 ? -17.248 0.800 18.384 1.00 94.75 91 SER A N 1
ATOM 746 C CA . SER A 1 91 ? -18.036 0.399 19.559 1.00 94.75 91 SER A CA 1
ATOM 747 C C . SER A 1 91 ? -17.183 0.286 20.829 1.00 94.75 91 SER A C 1
ATOM 749 O O . SER A 1 91 ? -17.699 0.455 21.936 1.00 94.75 91 SER A O 1
ATOM 751 N N . ILE A 1 92 ? -15.868 0.103 20.675 1.00 94.88 92 ILE A N 1
ATOM 752 C CA . ILE A 1 92 ? -14.897 -0.056 21.760 1.00 94.88 92 ILE A CA 1
ATOM 753 C C . ILE A 1 92 ? -14.323 1.313 22.152 1.00 94.88 92 ILE A C 1
ATOM 755 O O . ILE A 1 92 ? -13.787 2.030 21.307 1.00 94.88 92 ILE A O 1
ATOM 759 N N . GLU A 1 93 ? -14.387 1.663 23.441 1.00 94.62 93 GLU A N 1
ATOM 760 C CA . GLU A 1 93 ? -13.931 2.970 23.949 1.00 94.62 93 GLU A CA 1
ATOM 761 C C . GLU A 1 93 ? -12.456 3.245 23.638 1.00 94.62 93 GLU A C 1
ATOM 763 O O . GLU A 1 93 ? -12.118 4.271 23.056 1.00 94.62 93 GLU A O 1
ATOM 768 N N . THR A 1 94 ? -11.575 2.281 23.906 1.00 93.00 94 THR A N 1
ATOM 769 C CA . THR A 1 94 ? -10.130 2.442 23.673 1.00 93.00 94 THR A CA 1
ATOM 770 C C . THR A 1 94 ? -9.789 2.718 22.205 1.00 93.00 94 THR A C 1
ATOM 772 O O . THR A 1 94 ? -8.802 3.389 21.907 1.00 93.00 94 THR A O 1
ATOM 775 N N . HIS A 1 95 ? -10.596 2.230 21.258 1.00 91.94 95 HIS A N 1
ATOM 776 C CA . HIS A 1 95 ? -10.428 2.539 19.839 1.00 91.94 95 HIS A CA 1
ATOM 777 C C . HIS A 1 95 ? -10.921 3.944 19.494 1.00 91.94 95 HIS A C 1
ATOM 779 O O . HIS A 1 95 ? -10.270 4.627 18.702 1.00 91.94 95 HIS A O 1
ATOM 785 N N . ARG A 1 96 ? -12.031 4.394 20.095 1.00 92.50 96 ARG A N 1
ATOM 786 C CA . ARG A 1 96 ? -12.513 5.773 19.934 1.00 92.50 96 ARG A CA 1
ATOM 787 C C . ARG A 1 96 ? -11.48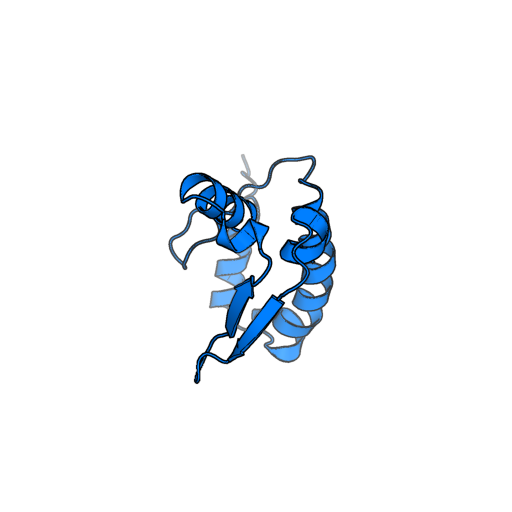4 6.771 20.441 1.00 92.50 96 ARG A C 1
ATOM 789 O O . ARG A 1 96 ? -11.132 7.686 19.706 1.00 92.50 96 ARG A O 1
ATOM 796 N N . GLU A 1 97 ? -10.928 6.553 21.628 1.00 91.06 97 GLU A N 1
ATOM 797 C CA . GLU A 1 97 ? -9.865 7.396 22.190 1.00 91.06 97 GLU A CA 1
ATOM 798 C C . GLU A 1 97 ? -8.642 7.473 21.264 1.00 91.06 97 GLU A C 1
ATOM 800 O O . GLU A 1 97 ? -8.123 8.559 20.992 1.00 91.06 97 GLU A O 1
ATOM 805 N N . LYS A 1 98 ? -8.211 6.333 20.702 1.00 86.94 98 LYS A N 1
ATOM 806 C CA . LYS A 1 98 ? -7.132 6.299 19.702 1.00 86.94 98 LYS A CA 1
ATOM 807 C C . LYS A 1 98 ? -7.491 7.084 18.440 1.00 86.94 98 LYS A C 1
ATOM 809 O O . LYS A 1 98 ? -6.649 7.825 17.943 1.00 86.94 98 LYS A O 1
ATOM 814 N N . MET A 1 99 ? -8.720 6.954 17.934 1.00 86.88 99 MET A N 1
ATOM 815 C CA . MET A 1 99 ? -9.193 7.703 16.766 1.00 86.88 99 MET A CA 1
ATOM 816 C C . MET A 1 99 ? -9.217 9.215 17.035 1.00 86.88 99 MET A C 1
ATOM 818 O O . MET A 1 99 ? -8.811 9.997 16.178 1.00 86.88 99 MET A O 1
ATOM 822 N N . LEU A 1 100 ? -9.633 9.633 18.234 1.00 87.88 100 LEU A N 1
ATOM 823 C CA . LEU A 1 100 ? -9.684 11.042 18.628 1.00 87.88 100 LEU A CA 1
ATOM 824 C C . LEU A 1 100 ? -8.307 11.719 18.578 1.00 87.88 100 LEU A C 1
ATOM 826 O O . LEU A 1 100 ? -8.224 12.895 18.236 1.00 87.88 100 LEU A O 1
ATOM 830 N N . ASN A 1 101 ? -7.219 10.977 18.812 1.00 84.56 101 ASN A N 1
ATOM 831 C CA . ASN A 1 101 ? -5.854 11.505 18.693 1.00 84.56 101 ASN A CA 1
ATOM 832 C C . ASN A 1 101 ? -5.454 11.899 17.257 1.00 84.56 101 ASN A C 1
ATOM 834 O O . ASN A 1 101 ? -4.468 12.617 17.078 1.00 84.56 101 ASN A O 1
ATOM 838 N N . PHE A 1 102 ? -6.192 11.459 16.232 1.00 81.75 102 PHE A N 1
ATOM 839 C CA . PHE A 1 102 ? -5.947 11.882 14.851 1.00 81.75 102 PHE A CA 1
ATOM 840 C C . PHE A 1 102 ? -6.549 13.253 14.532 1.00 81.75 102 PHE A C 1
ATOM 842 O O . PHE A 1 102 ? -6.048 13.932 13.634 1.00 81.75 102 PHE A O 1
ATOM 849 N N . PHE A 1 103 ? -7.579 13.687 15.263 1.00 83.62 103 PHE A N 1
ATOM 850 C CA . PHE A 1 103 ? -8.188 14.996 15.053 1.00 83.62 103 PHE A CA 1
ATOM 851 C C . PHE A 1 103 ? -7.311 16.109 15.646 1.00 83.62 103 PHE A C 1
ATOM 853 O O . PHE A 1 103 ? -6.649 15.908 16.670 1.00 83.62 103 PHE A O 1
ATOM 860 N N . PRO A 1 104 ? -7.275 17.300 15.024 1.00 80.06 104 PRO A N 1
ATOM 861 C CA . PRO A 1 104 ? -6.636 18.453 15.640 1.00 80.06 104 PRO A CA 1
ATOM 862 C C . PRO A 1 104 ? -7.333 18.752 16.972 1.00 80.06 104 PRO A C 1
ATOM 864 O O . PRO A 1 104 ? -8.556 18.877 17.028 1.00 80.06 104 PRO A O 1
ATOM 867 N N . ARG A 1 105 ? -6.559 18.864 18.056 1.00 74.31 105 ARG A N 1
ATOM 868 C CA . ARG A 1 105 ? -7.093 19.394 19.312 1.00 74.31 105 ARG A CA 1
ATOM 869 C C . ARG A 1 105 ? -7.360 20.875 19.089 1.00 74.31 105 ARG A C 1
ATOM 871 O O . ARG A 1 105 ? -6.447 21.602 18.706 1.00 74.31 105 ARG A O 1
ATOM 878 N N . VAL A 1 106 ? -8.597 21.306 19.304 1.00 64.31 106 VAL A N 1
ATOM 879 C CA . VAL A 1 106 ? -8.907 22.733 19.372 1.00 64.31 106 VAL A CA 1
ATOM 880 C C . VAL A 1 106 ? -8.146 23.273 20.583 1.00 64.31 106 VAL A C 1
ATOM 882 O O . VAL A 1 106 ? -8.409 22.856 21.711 1.00 64.31 106 VAL A O 1
ATOM 885 N N . GLN A 1 107 ? -7.141 24.118 20.350 1.00 52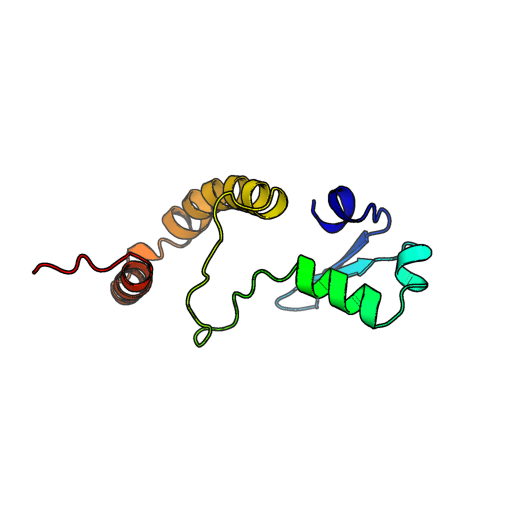.22 107 GLN A N 1
ATOM 886 C CA . GLN A 1 107 ? -6.599 24.972 21.401 1.00 52.22 107 GLN A CA 1
ATOM 887 C C . GLN A 1 107 ? -7.709 25.970 21.726 1.00 52.22 107 GLN A C 1
ATOM 889 O O . GLN A 1 107 ? -7.967 26.886 20.953 1.00 52.22 107 GLN A O 1
ATOM 894 N N . ASN A 1 108 ? -8.441 25.711 22.806 1.00 47.03 108 ASN A N 1
ATOM 895 C CA . ASN A 1 108 ? -9.246 26.749 23.428 1.00 47.03 108 ASN A CA 1
ATOM 896 C C . ASN A 1 108 ? -8.259 27.623 24.206 1.00 47.03 108 ASN A C 1
ATOM 898 O O . ASN A 1 108 ? -7.703 27.152 25.201 1.00 47.03 108 ASN A O 1
ATOM 902 N N . ASP A 1 109 ? -8.003 28.825 23.693 1.00 40.44 109 ASP A N 1
ATOM 903 C CA . ASP A 1 109 ? -7.468 29.934 24.489 1.00 40.44 109 ASP A CA 1
ATOM 904 C C . ASP A 1 109 ? -8.499 30.375 25.543 1.00 40.44 109 ASP A C 1
ATOM 906 O O . ASP A 1 109 ? -9.718 30.349 25.234 1.00 40.44 109 ASP A O 1
#

Organism: NCBI:txi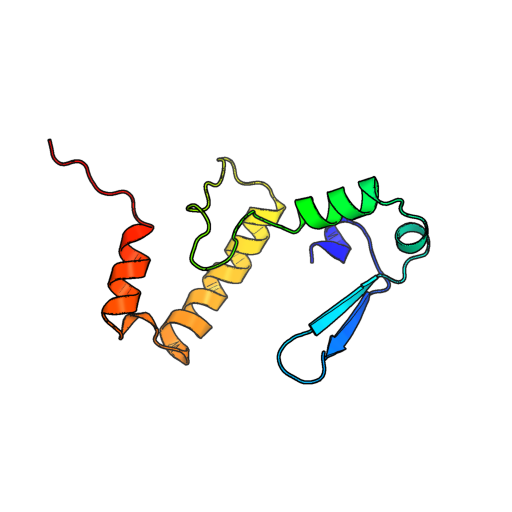d182087